Protein AF-B0E1I3-F1 (afdb_monomer)

Sequence (167 aa):
MKSALRAYNQARWALNQLNAPQGTRDRYKPIGKKDTRALTTVYNGNTRGQRNIALPWFWNMAVADDSSGSTYMEQVYRVNWLRAKARYDRWSEEHTLIPNEMNWTRLYFINKAREWAGLRDLVPDKPGHVCFAEGQISMWKELAFQATKEFINAGVMCEAIALPNPS

Structure (mmCIF, N/CA/C/O backbone):
data_AF-B0E1I3-F1
#
_entry.id   AF-B0E1I3-F1
#
loop_
_atom_site.group_PDB
_atom_site.id
_atom_site.type_symbol
_atom_site.label_atom_id
_atom_site.label_alt_id
_atom_site.label_comp_id
_atom_site.label_asym_id
_atom_site.label_entity_id
_atom_site.label_seq_id
_atom_site.pdbx_PDB_ins_code
_atom_site.Cartn_x
_atom_site.Cartn_y
_atom_site.Cartn_z
_atom_site.occupancy
_atom_site.B_iso_or_equiv
_atom_site.auth_seq_id
_atom_site.auth_comp_id
_atom_site.auth_asym_id
_atom_site.auth_atom_id
_atom_site.pdbx_PDB_model_num
ATOM 1 N N . MET A 1 1 ? -20.668 13.825 33.500 1.00 62.62 1 MET A N 1
ATOM 2 C CA . MET A 1 1 ? -19.686 12.816 33.021 1.00 62.62 1 MET A CA 1
ATOM 3 C C . MET A 1 1 ? -18.819 12.209 34.134 1.00 62.62 1 MET A C 1
ATOM 5 O O . MET A 1 1 ? -18.755 10.991 34.215 1.00 62.62 1 MET A O 1
ATOM 9 N N . LYS A 1 2 ? -18.176 12.995 35.022 1.00 75.31 2 LYS A N 1
ATOM 10 C CA . LYS A 1 2 ? -17.316 12.448 36.104 1.00 75.31 2 LYS A CA 1
ATOM 11 C C . LYS A 1 2 ? -18.045 11.491 37.068 1.00 75.31 2 LYS A C 1
ATOM 13 O O . LYS A 1 2 ? -17.448 10.510 37.492 1.00 75.31 2 LYS A O 1
ATOM 18 N N . SER A 1 3 ? -19.311 11.762 37.394 1.00 82.38 3 SER A N 1
ATOM 19 C CA . SER A 1 3 ? -20.152 10.904 38.246 1.00 82.38 3 SER A CA 1
ATOM 20 C C . SER A 1 3 ? -20.416 9.533 37.614 1.00 82.38 3 SER A C 1
ATOM 22 O O . SER A 1 3 ? -20.142 8.514 38.239 1.00 82.38 3 SER A O 1
ATOM 24 N N . ALA A 1 4 ? -20.847 9.507 36.351 1.00 83.12 4 ALA A N 1
ATOM 25 C CA . ALA A 1 4 ? -21.086 8.275 35.595 1.00 83.12 4 ALA A CA 1
ATOM 26 C C . ALA A 1 4 ? -19.819 7.410 35.462 1.00 83.12 4 ALA A C 1
ATOM 28 O O . ALA A 1 4 ? -19.877 6.196 35.635 1.00 83.12 4 ALA A O 1
ATOM 29 N N . LEU A 1 5 ? -18.653 8.032 35.242 1.00 86.38 5 LEU A N 1
ATOM 30 C CA . LEU A 1 5 ? -17.374 7.317 35.179 1.00 86.38 5 LEU A CA 1
ATOM 31 C C . LEU A 1 5 ? -17.025 6.637 36.514 1.00 86.38 5 LEU A C 1
ATOM 33 O O . LEU A 1 5 ? -16.539 5.508 36.526 1.00 86.38 5 LEU A O 1
ATOM 37 N N . ARG A 1 6 ? -17.279 7.312 37.644 1.00 87.06 6 ARG A N 1
ATOM 38 C CA . ARG A 1 6 ? -17.077 6.724 38.978 1.00 87.06 6 ARG A CA 1
ATOM 39 C C . ARG A 1 6 ? -18.010 5.537 39.203 1.00 87.06 6 ARG A C 1
ATO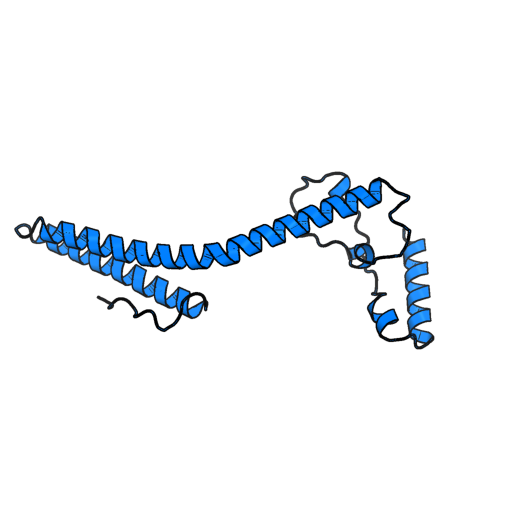M 41 O O . ARG A 1 6 ? -17.533 4.497 39.636 1.00 87.06 6 ARG A O 1
ATOM 48 N N . ALA A 1 7 ? -19.291 5.674 38.859 1.00 90.38 7 ALA A N 1
ATOM 49 C CA . ALA A 1 7 ? -20.269 4.594 38.983 1.00 90.38 7 ALA A CA 1
ATOM 50 C C . ALA A 1 7 ? -19.877 3.365 38.143 1.00 90.38 7 ALA A C 1
ATOM 52 O O . ALA A 1 7 ? -19.864 2.250 38.658 1.00 90.38 7 ALA A O 1
ATOM 5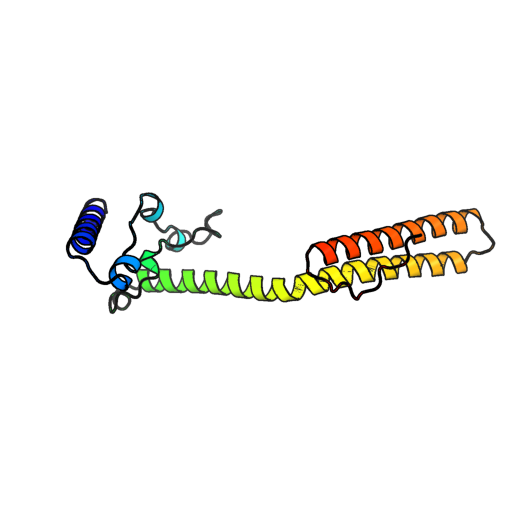3 N N . TYR A 1 8 ? -19.459 3.569 36.889 1.00 90.44 8 TYR A N 1
ATOM 54 C CA . TYR A 1 8 ? -18.966 2.491 36.028 1.00 90.44 8 TYR A CA 1
ATOM 55 C C . TYR A 1 8 ? -17.733 1.795 36.616 1.00 90.44 8 TYR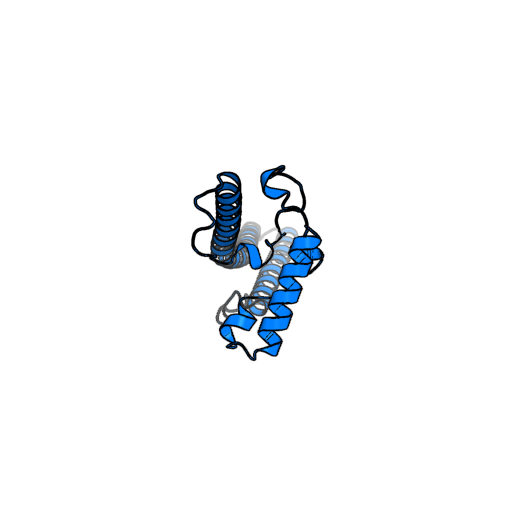 A C 1
ATOM 57 O O . TYR A 1 8 ? -17.681 0.568 36.692 1.00 90.44 8 TYR A O 1
ATOM 65 N N . ASN A 1 9 ? -16.741 2.568 37.068 1.00 89.69 9 ASN A N 1
ATOM 66 C CA . ASN A 1 9 ? -15.524 2.003 37.647 1.00 89.69 9 ASN A CA 1
ATOM 67 C C . ASN A 1 9 ? -15.811 1.231 38.940 1.00 89.69 9 ASN A C 1
ATOM 69 O O . ASN A 1 9 ? -15.202 0.186 39.159 1.00 89.69 9 ASN A O 1
ATOM 73 N N . GLN A 1 10 ? -16.764 1.700 39.751 1.00 92.06 10 GLN A N 1
ATOM 74 C CA . GLN A 1 10 ? -17.218 0.999 40.949 1.00 92.06 10 GLN A CA 1
ATOM 75 C C . GLN A 1 10 ? -17.901 -0.330 40.597 1.00 92.06 10 GLN A C 1
ATOM 77 O O . GLN A 1 10 ? -17.569 -1.364 41.173 1.00 92.06 10 GLN A O 1
ATOM 82 N N . ALA A 1 11 ? -18.807 -0.329 39.615 1.00 91.81 11 ALA A N 1
ATOM 83 C CA . ALA A 1 11 ? -19.478 -1.542 39.149 1.00 91.81 11 ALA A CA 1
ATOM 84 C C . ALA A 1 11 ? -18.483 -2.554 38.556 1.00 91.81 11 ALA A C 1
ATOM 86 O O . ALA A 1 11 ? -18.538 -3.744 38.859 1.00 91.81 11 ALA A O 1
ATOM 87 N N . ARG A 1 12 ? -17.509 -2.082 37.770 1.00 91.19 12 ARG A N 1
ATOM 88 C CA . ARG A 1 12 ? -16.433 -2.917 37.226 1.00 91.19 12 ARG A CA 1
ATOM 89 C C . ARG A 1 12 ? -15.533 -3.489 38.321 1.00 91.19 12 ARG A C 1
ATOM 91 O O . ARG A 1 12 ? -15.113 -4.640 38.227 1.00 91.19 12 ARG A O 1
ATOM 98 N N . TRP A 1 13 ? -15.229 -2.703 39.352 1.00 92.38 13 TRP A N 1
ATOM 99 C CA . TRP A 1 13 ? -14.496 -3.193 40.516 1.00 92.38 13 TRP A CA 1
ATOM 100 C C . TRP A 1 13 ? -15.268 -4.323 41.205 1.00 92.38 13 TRP A C 1
ATOM 102 O O . TRP A 1 13 ? -14.698 -5.389 41.422 1.00 92.38 13 TRP A O 1
ATOM 112 N N . ALA A 1 14 ? -16.573 -4.149 41.431 1.00 93.69 14 ALA A N 1
ATOM 113 C CA . ALA A 1 14 ? -17.425 -5.189 42.006 1.00 93.69 14 ALA A CA 1
ATOM 114 C C . ALA A 1 14 ? -17.479 -6.460 41.133 1.00 93.69 14 ALA A C 1
ATOM 116 O O . ALA A 1 14 ? -17.336 -7.560 41.657 1.00 93.69 14 ALA A O 1
ATOM 117 N N . LEU A 1 15 ? -17.583 -6.330 39.803 1.00 93.25 15 LEU A N 1
ATOM 118 C CA . LEU A 1 15 ? -17.525 -7.468 38.867 1.00 93.25 15 LEU A CA 1
ATOM 119 C C . LEU A 1 15 ? -16.224 -8.274 38.991 1.00 93.25 15 LEU A C 1
ATOM 121 O O . LEU A 1 15 ? -16.228 -9.501 38.876 1.00 93.25 15 LEU A O 1
ATOM 125 N N . ASN A 1 16 ? -15.105 -7.591 39.231 1.00 90.56 16 ASN A N 1
ATOM 126 C CA . ASN A 1 16 ? -13.829 -8.262 39.444 1.00 90.56 16 ASN A CA 1
ATOM 127 C C . ASN A 1 16 ? -13.798 -8.990 40.791 1.00 90.56 16 ASN A C 1
ATOM 129 O O . ASN A 1 16 ? -13.324 -10.123 40.823 1.00 90.56 16 ASN A O 1
ATOM 133 N N . GLN A 1 17 ? -14.342 -8.385 41.852 1.00 93.50 17 GLN A N 1
ATOM 134 C CA . GLN A 1 17 ? -14.404 -8.987 43.190 1.00 93.50 17 GLN A CA 1
ATOM 135 C C . GLN A 1 17 ? -15.317 -10.215 43.253 1.00 93.50 17 GLN A C 1
ATOM 137 O O . GLN A 1 17 ? -14.970 -11.212 43.873 1.00 93.50 17 GLN A O 1
ATOM 142 N N . LEU A 1 18 ? -16.457 -10.179 42.561 1.00 93.69 18 LEU A N 1
ATOM 143 C CA . LEU A 1 18 ? -17.448 -11.264 42.542 1.00 93.69 18 LEU A CA 1
ATOM 144 C C . LEU A 1 18 ? -17.054 -12.465 41.668 1.00 93.69 18 LEU A C 1
ATOM 146 O O . LEU A 1 18 ? -17.877 -13.323 41.372 1.00 93.69 18 LEU A O 1
ATOM 150 N N . ASN A 1 19 ? -15.810 -12.509 41.207 1.00 91.06 19 ASN A N 1
ATOM 151 C CA . ASN A 1 19 ? -15.302 -13.515 40.290 1.00 91.06 19 ASN A CA 1
ATOM 152 C C . ASN A 1 19 ? -16.171 -13.788 39.049 1.00 91.06 19 ASN A C 1
ATOM 154 O O . ASN A 1 19 ? -16.336 -14.938 38.644 1.00 91.06 19 ASN A O 1
ATOM 158 N N . ALA A 1 20 ? -16.722 -12.725 38.446 1.00 90.94 20 ALA A N 1
ATOM 159 C CA . ALA A 1 20 ? -17.598 -12.842 37.284 1.00 90.94 20 ALA A CA 1
ATOM 160 C C . ALA A 1 20 ? -16.934 -13.628 36.129 1.00 90.94 20 ALA A C 1
ATOM 162 O O . ALA A 1 20 ? -15.706 -13.574 35.979 1.00 90.94 20 ALA A O 1
ATOM 163 N N . PRO A 1 21 ? -17.729 -14.308 35.276 1.00 93.31 21 PRO A N 1
ATOM 164 C CA . PRO A 1 21 ? -17.210 -15.059 34.137 1.00 93.31 21 PRO A CA 1
ATOM 165 C C . PRO A 1 21 ? -16.261 -14.222 33.279 1.00 93.31 21 PRO A C 1
ATOM 167 O O . PRO A 1 21 ? -16.492 -13.027 33.063 1.00 93.31 21 PRO A O 1
ATOM 170 N N . GLN A 1 22 ? -15.211 -14.856 32.755 1.00 88.19 22 GLN A N 1
ATOM 171 C CA . GLN A 1 22 ? -14.159 -14.163 32.010 1.00 88.19 22 GLN A CA 1
ATOM 172 C C . GLN A 1 22 ? -14.717 -13.362 30.823 1.00 88.19 22 GLN A C 1
ATOM 174 O O . GLN A 1 22 ? -14.377 -12.193 30.666 1.00 88.19 22 GLN A O 1
ATOM 179 N N . GLY A 1 23 ? -15.685 -13.918 30.086 1.00 87.31 23 GLY A N 1
ATOM 180 C CA . GLY A 1 23 ? -16.347 -13.206 28.986 1.00 87.31 23 GLY A CA 1
ATOM 181 C C . GLY A 1 23 ? -17.039 -11.903 29.415 1.00 87.31 23 GLY A C 1
ATOM 182 O O . GLY A 1 23 ? -17.025 -10.919 28.677 1.00 87.31 23 GLY A O 1
ATOM 183 N N . THR A 1 24 ? -17.583 -11.843 30.634 1.00 85.62 24 THR A N 1
ATOM 184 C CA . THR A 1 24 ? -18.175 -10.618 31.194 1.00 85.62 24 THR A CA 1
ATOM 185 C C . THR A 1 24 ? -17.092 -9.592 31.522 1.00 85.62 24 THR A C 1
ATOM 187 O O . THR A 1 24 ? -17.234 -8.412 31.204 1.00 85.62 24 THR A O 1
ATOM 190 N N . ARG A 1 25 ? -15.975 -10.026 32.111 1.00 87.06 25 ARG A N 1
ATOM 191 C CA . ARG A 1 25 ? -14.837 -9.150 32.438 1.00 87.06 25 ARG A CA 1
ATOM 192 C C . ARG A 1 25 ? -14.153 -8.590 31.190 1.00 87.06 25 ARG A C 1
ATOM 194 O O . ARG A 1 25 ? -13.781 -7.417 31.181 1.00 87.06 25 ARG A O 1
ATOM 201 N N . ASP A 1 26 ? -14.050 -9.391 30.133 1.00 87.25 26 ASP A N 1
ATOM 202 C CA . ASP A 1 26 ? -13.463 -8.988 28.851 1.00 87.25 26 ASP A CA 1
ATOM 203 C C . ASP A 1 26 ? -14.363 -8.004 28.093 1.00 87.25 26 ASP A C 1
ATOM 205 O O . ASP A 1 26 ? -13.872 -7.085 27.424 1.00 87.25 26 ASP A O 1
ATOM 209 N N . ARG A 1 27 ? -15.688 -8.159 28.240 1.00 86.00 27 ARG A N 1
ATOM 210 C CA . ARG A 1 27 ? -16.677 -7.230 27.689 1.00 86.00 27 ARG A CA 1
ATOM 211 C C . ARG A 1 27 ? -16.564 -5.847 28.327 1.00 86.00 27 ARG A C 1
ATOM 213 O O . ARG A 1 27 ? -16.610 -4.869 27.595 1.00 86.00 27 ARG A O 1
ATOM 220 N N . TYR A 1 28 ? -16.389 -5.742 29.647 1.00 88.94 28 TYR A N 1
ATOM 221 C CA . TYR A 1 28 ? -16.348 -4.459 30.367 1.00 88.94 28 TYR A CA 1
ATOM 222 C C . TYR A 1 28 ? -14.910 -3.993 30.664 1.00 88.94 28 TYR A C 1
ATOM 224 O O . TYR A 1 28 ? -14.347 -4.208 31.744 1.00 88.94 28 TYR A O 1
ATOM 232 N N . LYS A 1 29 ? -14.299 -3.291 29.703 1.00 88.06 29 LYS A N 1
ATOM 233 C CA . LYS A 1 29 ? -12.916 -2.780 29.792 1.00 88.06 29 LYS A CA 1
ATOM 234 C C . LYS A 1 29 ? -12.822 -1.498 30.645 1.00 88.06 29 LYS A C 1
ATOM 236 O O . LYS A 1 29 ? -13.826 -0.825 30.878 1.00 88.06 29 LYS A O 1
ATOM 241 N N . PRO A 1 30 ? -11.640 -1.128 31.168 1.00 88.31 30 PRO A N 1
ATOM 242 C CA . PRO A 1 30 ? -11.480 0.142 31.878 1.00 88.31 30 PRO A CA 1
ATOM 243 C C . PRO A 1 30 ? -11.678 1.336 30.926 1.00 88.31 30 PRO A C 1
ATOM 245 O O . PRO A 1 30 ? -11.236 1.298 29.778 1.00 88.31 30 PRO A O 1
ATOM 248 N N . ILE A 1 31 ? -12.330 2.401 31.407 1.00 88.25 31 ILE A N 1
ATOM 249 C CA . ILE A 1 31 ? -12.526 3.650 30.653 1.00 88.25 31 ILE A CA 1
ATOM 250 C C . ILE A 1 31 ? -11.482 4.666 31.122 1.00 88.25 31 ILE A C 1
ATOM 252 O O . ILE A 1 31 ? -11.479 5.086 32.281 1.00 88.25 31 ILE A O 1
ATOM 256 N N . GLY A 1 32 ? -10.579 5.057 30.224 1.00 83.31 32 GLY A N 1
ATOM 257 C CA . GLY A 1 32 ? -9.535 6.041 30.499 1.00 83.31 32 GLY A CA 1
ATOM 258 C C . GLY A 1 32 ? -9.930 7.469 30.113 1.00 83.31 32 GLY A C 1
ATOM 259 O O . GLY A 1 32 ? -10.924 7.709 29.432 1.00 83.31 32 GLY A O 1
ATOM 260 N N . LYS A 1 33 ? -9.085 8.451 30.463 1.00 81.00 33 LYS A N 1
ATOM 261 C CA . LYS A 1 33 ? -9.274 9.865 30.062 1.00 81.00 33 LYS A CA 1
ATOM 262 C C . LYS A 1 33 ? -9.324 10.065 28.538 1.00 81.00 33 LYS A C 1
ATOM 264 O O . LYS A 1 33 ? -9.944 11.008 28.053 1.00 81.00 33 LYS A O 1
ATOM 269 N N . LYS A 1 34 ? -8.653 9.194 27.778 1.00 79.56 34 LYS A N 1
ATOM 270 C CA . LYS A 1 34 ? -8.668 9.207 26.306 1.00 79.56 34 LYS A CA 1
ATOM 271 C C . LYS A 1 34 ? -10.051 8.876 25.734 1.00 79.56 34 LYS A C 1
ATOM 273 O O . LYS A 1 34 ? -10.428 9.439 24.714 1.00 79.56 34 LYS A O 1
ATOM 278 N N . ASP A 1 35 ? -10.807 8.038 26.441 1.00 78.94 35 ASP A N 1
ATOM 279 C CA . ASP A 1 35 ? -12.107 7.520 26.018 1.00 78.94 35 ASP A CA 1
ATOM 280 C C . ASP A 1 35 ? -13.252 8.496 26.339 1.00 78.94 35 ASP A C 1
ATOM 282 O O . ASP A 1 35 ? -14.336 8.406 25.773 1.00 78.94 35 ASP A O 1
ATOM 286 N N . THR A 1 36 ? -13.006 9.459 27.234 1.00 76.75 36 THR A N 1
ATOM 287 C CA . THR A 1 36 ? -13.975 10.492 27.636 1.00 76.75 36 THR A CA 1
ATOM 288 C C . THR A 1 36 ? -13.946 11.740 26.756 1.00 76.75 36 THR A C 1
ATOM 290 O O . THR A 1 36 ? -14.620 12.722 27.062 1.00 76.75 36 THR A O 1
ATOM 293 N N . ARG A 1 37 ? -13.128 11.756 25.697 1.00 75.31 37 ARG A N 1
ATOM 294 C CA . ARG A 1 37 ? -13.083 12.888 24.765 1.00 75.31 37 ARG A CA 1
ATOM 295 C C . ARG A 1 37 ? -14.416 12.983 24.025 1.00 75.31 37 ARG A C 1
ATOM 297 O O . ARG A 1 37 ? -14.947 11.970 23.578 1.00 75.31 37 ARG A O 1
ATOM 304 N N . ALA A 1 38 ? -14.944 14.200 23.911 1.00 68.62 38 ALA A N 1
ATOM 305 C CA . ALA A 1 38 ? -16.178 14.443 23.179 1.00 68.62 38 ALA A CA 1
ATOM 306 C C . ALA A 1 38 ? -16.027 13.967 21.731 1.00 68.62 38 ALA A C 1
ATOM 308 O O . ALA A 1 38 ? -15.022 14.255 21.074 1.00 68.62 38 ALA A O 1
ATOM 309 N N . LEU A 1 39 ? -17.033 13.244 21.243 1.00 68.88 39 LEU A N 1
ATOM 310 C CA . LEU A 1 39 ? -17.057 12.778 19.871 1.00 68.88 39 LEU A CA 1
ATOM 311 C C . LEU A 1 39 ? -17.433 13.949 18.956 1.00 68.88 39 LEU A C 1
ATOM 313 O O . LEU A 1 39 ? -18.602 14.219 18.691 1.00 68.88 39 LEU A O 1
ATOM 317 N N . THR A 1 40 ? -16.426 14.668 18.468 1.00 66.44 40 THR A N 1
ATOM 318 C CA . THR A 1 40 ? -16.614 15.822 17.574 1.00 66.44 40 THR A CA 1
ATOM 319 C C . THR A 1 40 ? -17.103 15.426 16.182 1.00 66.44 40 THR A C 1
ATOM 321 O O . THR A 1 40 ? -17.448 16.294 15.387 1.00 66.44 40 THR A O 1
ATOM 324 N N . THR A 1 41 ? -17.171 14.130 15.870 1.00 62.16 41 THR A N 1
ATOM 325 C CA . THR A 1 41 ? -17.479 13.630 14.526 1.00 62.16 41 THR A CA 1
ATOM 326 C C . THR A 1 41 ? -18.902 13.925 14.070 1.00 62.16 41 THR A C 1
ATOM 328 O O . THR A 1 41 ? -19.112 14.017 12.866 1.00 62.16 41 THR A O 1
ATOM 331 N N . VAL A 1 42 ? -19.852 14.082 14.998 1.00 60.88 42 VAL A N 1
ATOM 332 C CA . VAL A 1 42 ? -21.239 14.473 14.679 1.00 60.88 42 VAL A CA 1
ATOM 333 C C . VAL A 1 42 ? -21.365 15.984 14.519 1.00 60.88 42 VAL A C 1
ATOM 335 O O . VAL A 1 42 ? -22.091 16.453 13.656 1.00 60.88 42 VAL A O 1
ATOM 338 N N . TYR A 1 43 ? -20.635 16.751 15.333 1.00 61.84 43 TYR A N 1
ATOM 339 C CA . TYR A 1 43 ? -20.749 18.210 15.356 1.00 61.84 43 TYR A CA 1
ATOM 340 C C . TYR A 1 43 ? -19.927 18.891 14.252 1.00 61.84 43 TYR A C 1
ATOM 342 O O . TYR A 1 43 ? -20.337 19.904 13.700 1.00 61.84 43 TYR A O 1
ATOM 350 N N . ASN A 1 44 ? -18.759 18.340 13.910 1.00 64.31 44 ASN A N 1
ATOM 351 C CA . ASN A 1 44 ? -17.891 18.868 12.862 1.00 64.31 44 ASN A CA 1
ATOM 352 C C . ASN A 1 44 ? -17.189 17.722 12.116 1.00 64.31 44 ASN A C 1
ATOM 354 O O . ASN A 1 44 ? -16.012 17.407 12.339 1.00 64.31 44 ASN A O 1
ATOM 358 N N . GLY A 1 45 ? -17.950 17.084 11.221 1.00 61.34 45 GLY A N 1
ATOM 359 C CA . GLY A 1 45 ? -17.536 15.904 10.458 1.00 61.34 45 GLY A CA 1
ATOM 360 C C . GLY A 1 45 ? -16.287 16.095 9.588 1.00 61.34 45 GLY A C 1
ATOM 361 O O . GLY A 1 45 ? -15.598 15.107 9.326 1.00 61.34 45 GLY A O 1
ATOM 362 N N . ASN A 1 46 ? -15.952 17.340 9.227 1.00 68.12 46 ASN A N 1
ATOM 363 C CA . ASN A 1 46 ? -14.819 17.694 8.363 1.00 68.12 46 ASN A CA 1
ATOM 364 C C . ASN A 1 46 ? -13.578 18.187 9.124 1.00 68.12 46 ASN A C 1
ATOM 366 O O . ASN A 1 46 ? -12.597 18.599 8.502 1.00 68.12 46 ASN A O 1
ATOM 370 N N . THR A 1 47 ? -13.574 18.126 10.459 1.00 66.50 47 THR A N 1
ATOM 371 C CA . THR A 1 47 ? -12.408 18.544 11.252 1.00 66.50 47 THR A CA 1
ATOM 372 C C . THR A 1 47 ? -11.167 17.728 10.870 1.00 66.50 47 THR A C 1
ATOM 374 O O . THR A 1 47 ? -11.136 16.496 10.977 1.00 66.50 47 THR A O 1
ATOM 377 N N . ARG A 1 48 ? -10.108 18.423 10.447 1.00 63.66 48 ARG A N 1
ATOM 378 C CA . ARG A 1 48 ? -8.812 17.827 10.095 1.00 63.66 48 ARG A CA 1
ATOM 379 C C . ARG A 1 48 ? -8.236 17.051 11.293 1.00 63.66 48 ARG A C 1
ATOM 381 O O . ARG A 1 48 ? -8.313 17.503 12.429 1.00 63.66 48 ARG A O 1
ATOM 388 N N . GLY A 1 49 ? -7.680 15.862 11.046 1.00 67.69 49 GLY A N 1
ATOM 389 C CA . GLY A 1 49 ? -7.102 14.993 12.089 1.00 67.69 49 GLY A CA 1
ATOM 390 C C . GLY A 1 49 ? -8.063 13.977 12.728 1.00 67.69 49 GLY A C 1
ATOM 391 O O . GLY A 1 49 ? -7.616 13.116 13.476 1.00 67.69 49 GLY A O 1
ATOM 392 N N . GLN A 1 50 ? -9.359 13.996 12.391 1.00 66.44 50 GLN A N 1
ATOM 393 C CA . GLN A 1 50 ? -10.344 13.026 12.908 1.00 66.44 50 GLN A CA 1
ATOM 394 C C . GLN A 1 50 ? -10.379 11.689 12.135 1.00 66.44 50 GLN A C 1
ATOM 396 O O . GLN A 1 50 ? -11.044 10.749 12.561 1.00 66.44 50 GLN A O 1
ATOM 401 N N . ARG A 1 51 ? -9.667 11.578 11.001 1.00 62.66 51 ARG A N 1
ATOM 402 C CA . ARG A 1 51 ? -9.724 10.414 10.084 1.00 62.66 51 ARG A CA 1
ATOM 403 C C . ARG A 1 51 ? -9.312 9.085 10.738 1.00 62.66 51 ARG A C 1
ATOM 405 O O . ARG A 1 51 ? -9.887 8.047 10.410 1.00 62.66 51 ARG A O 1
ATOM 412 N N . ASN A 1 52 ? -8.364 9.137 11.677 1.00 66.19 52 ASN A N 1
ATOM 413 C CA . ASN A 1 52 ? -7.785 7.961 12.343 1.00 66.19 52 ASN A CA 1
ATOM 414 C C . ASN A 1 52 ? -8.226 7.813 13.806 1.00 66.19 52 ASN A C 1
ATOM 416 O O . ASN A 1 52 ? -7.700 6.965 14.522 1.00 66.19 52 ASN A O 1
ATOM 420 N N . ILE A 1 53 ? -9.171 8.631 14.278 1.00 71.38 53 ILE A N 1
ATOM 421 C CA . ILE A 1 53 ? -9.643 8.530 15.659 1.00 71.38 53 ILE A CA 1
ATOM 422 C C . ILE A 1 53 ? -10.638 7.377 15.734 1.00 71.38 53 ILE A C 1
ATOM 424 O O . ILE A 1 53 ? -11.752 7.455 15.216 1.00 71.38 53 ILE A O 1
ATOM 428 N N . ALA A 1 54 ? -10.201 6.283 16.352 1.00 69.31 54 ALA A N 1
ATOM 429 C CA . ALA A 1 54 ? -11.074 5.174 16.686 1.00 69.31 54 ALA A CA 1
ATOM 430 C C . ALA A 1 54 ? -12.057 5.606 17.779 1.00 69.31 54 ALA A C 1
ATOM 432 O O . ALA A 1 54 ? -11.685 6.304 18.727 1.00 69.31 54 ALA A O 1
ATOM 433 N N . LEU A 1 55 ? -13.308 5.167 17.652 1.00 76.25 55 LEU A N 1
ATOM 434 C CA . LEU A 1 55 ? -14.261 5.291 18.742 1.00 76.25 55 LEU A CA 1
ATOM 435 C C . LEU A 1 55 ? -13.749 4.534 19.972 1.00 76.25 55 LEU A C 1
ATOM 437 O O . LEU A 1 55 ? -13.187 3.442 19.828 1.00 76.25 55 LEU A O 1
ATOM 441 N N . PRO A 1 56 ? -13.993 5.062 21.181 1.00 82.50 56 PRO A N 1
ATOM 442 C CA . PRO A 1 56 ? -13.851 4.281 22.396 1.00 82.50 56 PRO A CA 1
ATOM 443 C C . PRO A 1 56 ? -14.601 2.951 22.299 1.00 82.50 56 PRO A C 1
ATOM 445 O O . PRO A 1 56 ? -15.710 2.882 21.769 1.00 82.50 56 PRO A O 1
ATOM 448 N N . TRP A 1 57 ? -14.005 1.898 22.852 1.00 82.69 57 TRP A N 1
ATOM 449 C CA . TRP A 1 57 ? -14.491 0.520 22.734 1.00 82.69 57 TRP A CA 1
ATOM 450 C C . TRP A 1 57 ? -15.954 0.338 23.183 1.00 82.69 57 TRP A C 1
ATOM 452 O O . TRP A 1 57 ? -16.657 -0.498 22.621 1.00 82.69 57 TRP A O 1
ATOM 462 N N . PHE A 1 58 ? -16.419 1.132 24.157 1.00 80.31 58 PHE A N 1
ATOM 463 C CA . PHE A 1 58 ? -17.770 1.029 24.711 1.00 80.31 58 PHE A CA 1
ATOM 464 C C . PHE A 1 58 ? -18.859 1.466 23.722 1.00 80.31 58 PHE A C 1
ATOM 466 O O . PHE A 1 58 ? -19.987 1.004 23.835 1.00 80.31 58 PHE A O 1
ATOM 473 N N . TRP A 1 59 ? -18.534 2.290 22.717 1.00 76.44 59 TRP A N 1
ATOM 474 C CA . TRP A 1 59 ? -19.488 2.652 21.662 1.00 76.44 59 TRP A CA 1
ATOM 475 C C . TRP A 1 59 ? -19.835 1.467 20.766 1.00 76.44 59 TRP A C 1
ATOM 477 O O . TRP A 1 59 ? -20.944 1.407 20.260 1.00 76.44 59 TRP A O 1
ATOM 487 N N . ASN A 1 60 ? -18.924 0.505 20.606 1.00 71.81 60 ASN A N 1
ATOM 488 C CA . ASN A 1 60 ? -19.159 -0.699 19.806 1.00 71.81 60 ASN A CA 1
ATOM 489 C C . ASN A 1 60 ? -19.838 -1.822 20.605 1.00 71.81 60 ASN A C 1
ATOM 491 O O . ASN A 1 60 ? -20.019 -2.923 20.087 1.00 71.81 60 ASN A O 1
ATOM 495 N N . MET A 1 61 ? -20.183 -1.588 21.874 1.00 72.81 61 MET A N 1
ATOM 496 C CA . MET A 1 61 ? -20.966 -2.553 22.629 1.00 72.81 61 MET A CA 1
ATOM 497 C C . MET A 1 61 ? -22.410 -2.525 22.142 1.00 72.81 61 MET A C 1
ATOM 499 O O . MET A 1 61 ? -23.088 -1.512 22.279 1.00 72.81 61 MET A O 1
ATOM 503 N N . ALA A 1 62 ? -22.909 -3.663 21.666 1.00 61.31 62 ALA A N 1
ATOM 504 C CA . ALA A 1 62 ? -24.343 -3.898 21.570 1.00 61.31 62 ALA A CA 1
ATOM 505 C C . ALA A 1 62 ? -24.911 -3.982 22.997 1.00 61.31 62 ALA A C 1
ATOM 507 O O . ALA A 1 62 ? -24.966 -5.057 23.602 1.00 61.31 62 ALA A O 1
ATOM 508 N N . VAL A 1 63 ? -25.218 -2.833 23.593 1.00 60.53 63 VAL A N 1
ATOM 509 C CA . VAL A 1 63 ? -26.116 -2.759 24.744 1.00 60.53 63 VAL A CA 1
ATOM 510 C C . VAL A 1 63 ? -27.505 -2.866 24.137 1.00 60.53 63 VAL A C 1
ATOM 512 O O . VAL A 1 63 ? -27.890 -2.024 23.330 1.00 60.53 63 VAL A O 1
ATOM 515 N N . ALA A 1 64 ? -28.182 -3.982 24.399 1.00 47.59 64 ALA A N 1
ATOM 516 C CA . ALA A 1 64 ? -29.514 -4.219 23.868 1.00 47.59 64 ALA A CA 1
ATOM 517 C C . ALA A 1 64 ? -30.420 -3.020 24.204 1.00 47.59 64 ALA A C 1
ATOM 519 O O . ALA A 1 64 ? -30.393 -2.540 25.333 1.00 47.59 64 ALA A O 1
ATOM 520 N N . ASP A 1 65 ? -31.185 -2.572 23.207 1.00 52.84 65 ASP A N 1
ATOM 521 C CA . ASP A 1 65 ? -32.317 -1.638 23.317 1.00 52.84 65 ASP A CA 1
ATOM 522 C C . ASP A 1 65 ? -32.043 -0.116 23.426 1.00 52.84 65 ASP A C 1
ATOM 524 O O . ASP A 1 65 ? -32.956 0.675 23.225 1.00 52.84 65 ASP A O 1
ATOM 528 N N . ASP A 1 66 ? -30.801 0.354 23.604 1.00 55.16 66 ASP A N 1
ATOM 529 C CA . ASP A 1 66 ? -30.551 1.803 23.824 1.00 55.16 66 ASP A CA 1
ATOM 530 C C . ASP A 1 66 ? -30.481 2.671 22.544 1.00 55.16 66 ASP A C 1
ATOM 532 O O . ASP A 1 66 ? -30.516 3.904 22.606 1.00 55.16 66 ASP A O 1
ATOM 536 N N . SER A 1 67 ? -30.351 2.064 21.358 1.00 53.03 67 SER A N 1
ATOM 537 C CA . SER A 1 67 ? -30.170 2.822 20.101 1.00 53.03 67 SER A CA 1
ATOM 538 C C . SER A 1 67 ? -31.473 3.329 19.470 1.00 53.03 67 SER A C 1
ATOM 540 O O . SER A 1 67 ? -31.430 4.242 18.649 1.00 53.03 67 SER A O 1
ATOM 542 N N . SER A 1 68 ? -32.623 2.770 19.858 1.00 54.41 68 SER A N 1
ATOM 543 C CA . SER A 1 68 ? -33.932 3.055 19.248 1.00 54.41 68 SER A CA 1
ATOM 544 C C . SER A 1 68 ? -34.526 4.405 19.676 1.00 54.41 68 SER A C 1
ATOM 546 O O . SER A 1 68 ? -35.388 4.942 18.985 1.00 54.41 68 SER A O 1
ATOM 548 N N . GLY A 1 69 ? -34.055 4.981 20.790 1.00 58.88 69 GLY A N 1
ATOM 549 C CA . GLY A 1 69 ? -34.629 6.195 21.381 1.00 58.88 69 GLY A CA 1
ATOM 550 C C . GLY A 1 69 ? -33.946 7.518 21.012 1.00 58.88 69 GLY A C 1
ATOM 551 O O . GLY A 1 69 ? -34.459 8.576 21.370 1.00 58.88 69 GLY A O 1
ATOM 552 N N . SER A 1 70 ? -32.789 7.508 20.334 1.00 71.31 70 SER A N 1
ATOM 553 C CA . SER A 1 70 ? -32.000 8.729 20.095 1.00 71.31 70 SER A CA 1
ATOM 554 C C . SER A 1 70 ? -31.497 8.848 18.659 1.00 71.31 70 SER A C 1
ATOM 556 O O . SER A 1 70 ? -30.532 8.196 18.261 1.00 71.31 70 SER A O 1
ATOM 558 N N . THR A 1 71 ? -32.077 9.792 17.909 1.00 76.06 71 THR A N 1
ATOM 559 C CA . THR A 1 71 ? -31.645 10.168 16.549 1.00 76.06 71 THR A CA 1
ATOM 560 C C . THR A 1 71 ? -30.163 10.557 16.498 1.00 76.06 71 THR A C 1
ATOM 562 O O . THR A 1 71 ? -29.481 10.334 15.500 1.00 76.06 71 THR A O 1
ATOM 565 N N . TYR A 1 72 ? -29.630 11.121 17.588 1.00 74.50 72 TYR A N 1
ATOM 566 C CA . TYR A 1 72 ? -28.209 11.448 17.699 1.00 74.50 72 TYR A CA 1
ATOM 567 C C . TYR A 1 72 ? -27.334 10.188 17.703 1.00 74.50 72 TYR A C 1
ATOM 569 O O . TYR A 1 72 ? -26.339 10.132 16.981 1.00 74.50 72 TYR A O 1
ATOM 577 N N . MET A 1 73 ? -27.712 9.164 18.476 1.00 74.31 73 MET A N 1
ATOM 578 C CA . MET A 1 73 ? -26.958 7.908 18.536 1.00 74.31 73 MET A CA 1
ATOM 579 C C . MET A 1 73 ? -26.992 7.174 17.198 1.00 74.31 73 MET A C 1
ATOM 581 O O . MET A 1 73 ? -25.952 6.719 16.726 1.00 74.31 73 MET A O 1
ATOM 585 N N . GLU A 1 74 ? -28.147 7.132 16.536 1.00 77.69 74 GLU A N 1
ATOM 586 C CA . GLU A 1 74 ? -28.276 6.543 15.200 1.00 77.69 74 GLU A CA 1
ATOM 587 C C . GLU A 1 74 ? -27.319 7.201 14.190 1.00 77.69 74 GLU A C 1
ATOM 589 O O . GLU A 1 74 ? -26.592 6.515 13.464 1.00 77.69 74 GLU A O 1
ATOM 594 N N . GLN A 1 75 ? -27.236 8.537 14.191 1.00 78.38 75 GLN A N 1
ATOM 595 C CA . GLN A 1 75 ? -26.303 9.267 13.330 1.00 78.38 75 GLN A CA 1
ATOM 596 C C . GLN A 1 75 ? -24.837 8.960 13.661 1.00 78.38 75 GLN A C 1
ATOM 598 O O . GLN A 1 75 ? -24.036 8.757 12.744 1.00 78.38 75 GLN A O 1
ATOM 603 N N . VAL A 1 76 ? -24.476 8.880 14.949 1.00 77.19 76 VAL A N 1
ATOM 604 C CA . VAL A 1 76 ? -23.131 8.463 15.386 1.00 77.19 76 VAL A CA 1
ATOM 605 C C . VAL A 1 76 ? -22.786 7.096 14.798 1.00 77.19 76 VAL A C 1
ATOM 607 O O . VAL A 1 76 ? -21.728 6.940 14.182 1.00 77.19 76 VAL A O 1
ATOM 610 N N . TYR A 1 77 ? -23.668 6.109 14.955 1.00 78.19 77 TYR A N 1
ATOM 611 C CA . TYR A 1 77 ? -23.445 4.753 14.459 1.00 78.19 77 TYR A CA 1
ATOM 612 C C . TYR A 1 77 ? -23.318 4.711 12.938 1.00 78.19 77 TYR A C 1
ATOM 614 O O . TYR A 1 77 ? -22.344 4.158 12.420 1.00 78.19 77 TYR A O 1
ATOM 622 N N . ARG A 1 78 ? -24.232 5.373 12.222 1.00 81.88 78 ARG A N 1
ATOM 623 C CA . ARG A 1 78 ? -24.225 5.441 10.757 1.00 81.88 78 ARG A CA 1
ATOM 624 C C . ARG A 1 78 ? -22.938 6.057 10.210 1.00 81.88 78 ARG A C 1
ATOM 626 O O . ARG A 1 78 ? -22.309 5.471 9.331 1.00 81.88 78 ARG A O 1
ATOM 633 N N . VAL A 1 79 ? -22.515 7.214 10.726 1.00 79.69 79 VAL A N 1
ATOM 634 C CA . VAL A 1 79 ? -21.288 7.898 10.267 1.00 79.69 79 VAL A CA 1
ATOM 635 C C . VAL A 1 79 ? -20.052 7.040 10.521 1.00 79.69 79 VAL A C 1
ATOM 637 O O . VAL A 1 79 ? -19.159 6.960 9.674 1.00 79.69 79 VAL A O 1
ATOM 640 N N . ASN A 1 80 ? -19.985 6.384 11.677 1.00 78.50 80 ASN A N 1
ATOM 641 C CA . ASN A 1 80 ? -18.847 5.540 12.012 1.00 78.50 80 ASN A CA 1
ATOM 642 C C . ASN A 1 80 ? -18.793 4.271 11.165 1.00 78.50 80 ASN A C 1
ATOM 644 O O . ASN A 1 80 ? -17.711 3.914 10.695 1.00 78.50 80 ASN A O 1
ATOM 648 N N . TRP A 1 81 ? -19.941 3.643 10.910 1.00 82.44 81 TRP A N 1
ATOM 649 C CA . TRP A 1 81 ? -20.036 2.515 9.992 1.00 82.44 81 TRP A CA 1
ATOM 650 C C . TRP A 1 81 ? -19.600 2.911 8.577 1.00 82.44 81 TRP A C 1
ATOM 652 O O . TRP A 1 81 ? -18.721 2.259 8.019 1.00 82.44 81 TRP A O 1
ATOM 662 N N . LEU A 1 82 ? -20.098 4.033 8.040 1.00 84.81 82 LEU A N 1
ATOM 663 C CA . LEU A 1 82 ? -19.702 4.537 6.718 1.00 84.81 82 LEU A CA 1
ATOM 664 C C . LEU A 1 82 ? -18.190 4.774 6.615 1.00 84.81 82 LEU A C 1
ATOM 666 O O . LEU A 1 82 ? -17.568 4.419 5.619 1.00 84.81 82 LEU A O 1
ATOM 670 N N . ARG A 1 83 ? -17.565 5.334 7.657 1.00 81.94 83 ARG A N 1
ATOM 671 C CA . ARG A 1 83 ? -16.106 5.538 7.696 1.00 81.94 83 ARG A CA 1
ATOM 672 C C . ARG A 1 83 ? -15.332 4.228 7.765 1.00 81.94 83 ARG A C 1
ATOM 674 O O . ARG A 1 83 ? -14.285 4.110 7.133 1.00 81.94 83 ARG A O 1
ATOM 681 N N . ALA A 1 84 ? -15.806 3.269 8.558 1.00 83.56 84 ALA A N 1
ATOM 682 C CA . ALA A 1 84 ? -15.191 1.951 8.648 1.00 83.56 84 ALA A CA 1
ATOM 683 C C . ALA A 1 84 ? -15.285 1.218 7.305 1.00 83.56 84 ALA A C 1
ATOM 685 O O . ALA A 1 84 ? -14.271 0.713 6.831 1.00 83.56 84 ALA A O 1
ATOM 686 N N . LYS A 1 85 ? -16.457 1.261 6.663 1.00 88.06 85 LYS A N 1
ATOM 687 C CA . LYS A 1 85 ? -16.700 0.692 5.339 1.00 88.06 85 LYS A CA 1
ATOM 688 C C . LYS A 1 85 ? -15.827 1.350 4.271 1.00 88.06 85 LYS A C 1
ATOM 690 O O . LYS A 1 85 ? -15.094 0.645 3.601 1.00 88.06 85 LYS A O 1
ATOM 695 N N . ALA A 1 86 ? -15.769 2.680 4.217 1.00 88.38 86 ALA A N 1
ATOM 696 C CA . ALA A 1 86 ? -14.909 3.393 3.269 1.00 88.38 86 ALA A CA 1
ATOM 697 C C . ALA A 1 86 ? -13.408 3.087 3.445 1.00 88.38 86 ALA A C 1
ATOM 699 O O . ALA A 1 86 ? -12.665 3.067 2.469 1.00 88.38 86 ALA A O 1
ATOM 700 N N . ARG A 1 87 ? -12.932 2.862 4.682 1.00 86.69 87 ARG A N 1
ATOM 701 C CA . ARG A 1 87 ? -11.548 2.409 4.922 1.00 86.69 87 ARG A CA 1
ATOM 702 C C . ARG A 1 87 ? -11.336 0.978 4.454 1.00 86.69 87 ARG A C 1
ATOM 704 O O . ARG A 1 87 ? -10.316 0.704 3.840 1.00 86.69 87 ARG A O 1
ATOM 711 N N . TYR A 1 88 ? -12.285 0.099 4.759 1.00 90.81 88 TYR A N 1
ATOM 712 C CA . TYR A 1 88 ? -12.245 -1.287 4.320 1.00 90.81 88 TYR A CA 1
ATOM 713 C C . TYR A 1 88 ? -12.232 -1.384 2.792 1.00 90.81 88 TYR A C 1
ATOM 715 O O . TYR A 1 88 ? -11.371 -2.062 2.251 1.00 90.81 88 TYR A O 1
ATOM 723 N N . ASP A 1 89 ? -13.120 -0.660 2.108 1.00 93.44 89 ASP A N 1
ATOM 724 C CA . ASP A 1 89 ? -13.211 -0.664 0.646 1.00 93.44 89 ASP A CA 1
ATOM 725 C C . ASP A 1 89 ? -11.912 -0.143 0.022 1.00 93.44 89 ASP A C 1
ATOM 727 O O . ASP A 1 89 ? -11.331 -0.825 -0.815 1.00 93.44 89 ASP A O 1
ATOM 731 N N . ARG A 1 90 ? -11.368 0.977 0.525 1.00 92.25 90 ARG A N 1
ATOM 732 C CA . ARG A 1 90 ? -10.066 1.488 0.071 1.00 92.25 90 ARG A CA 1
ATOM 733 C C . ARG A 1 90 ? -8.943 0.473 0.269 1.00 92.25 90 ARG A C 1
ATOM 735 O O . ARG A 1 90 ? -8.161 0.256 -0.642 1.00 92.25 90 ARG A O 1
ATOM 742 N N . TRP A 1 91 ? -8.841 -0.139 1.447 1.00 92.88 91 TRP A N 1
ATOM 743 C CA . TRP A 1 91 ? -7.803 -1.141 1.704 1.00 92.88 91 TRP A CA 1
ATOM 744 C C . TRP A 1 91 ? -7.988 -2.392 0.846 1.00 92.88 91 TRP A C 1
ATOM 746 O O . TRP A 1 91 ? -7.003 -2.979 0.416 1.00 92.88 91 TRP A O 1
ATOM 756 N N . SER A 1 92 ? -9.230 -2.785 0.565 1.00 93.75 92 SER A N 1
ATOM 757 C CA . SER A 1 92 ? -9.535 -3.895 -0.338 1.00 93.75 92 SER A CA 1
ATOM 758 C C . SER A 1 92 ? -9.114 -3.585 -1.778 1.00 93.75 92 SER A C 1
ATOM 760 O O . SER A 1 92 ? -8.575 -4.456 -2.463 1.00 93.75 92 SER A O 1
ATOM 762 N N . GLU A 1 93 ? -9.341 -2.352 -2.234 1.00 93.31 93 GLU A N 1
ATOM 763 C CA . GLU A 1 93 ? -8.863 -1.863 -3.529 1.00 93.31 93 GLU A CA 1
ATOM 764 C C . GLU A 1 93 ? -7.332 -1.829 -3.565 1.00 93.31 93 GLU A C 1
ATOM 766 O O . GLU A 1 93 ? -6.731 -2.453 -4.436 1.00 93.31 93 GLU A O 1
ATOM 771 N N . GLU A 1 94 ? -6.692 -1.178 -2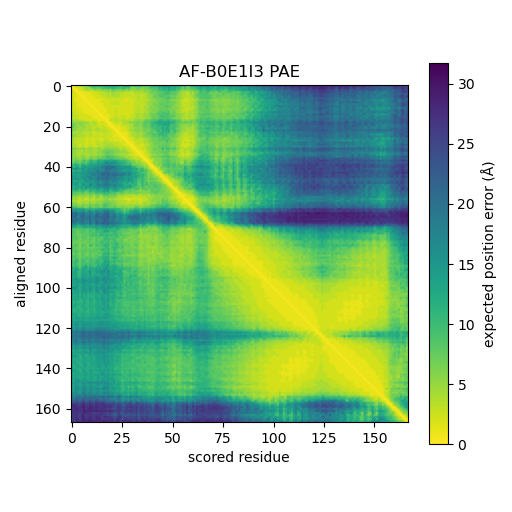.589 1.00 93.12 94 GLU A N 1
ATOM 772 C CA . GLU A 1 94 ? -5.232 -1.057 -2.470 1.00 93.12 94 GLU A CA 1
ATOM 773 C C . GLU A 1 94 ? -4.545 -2.429 -2.432 1.00 93.12 94 GLU A C 1
ATOM 775 O O . GLU A 1 94 ? -3.546 -2.633 -3.118 1.00 93.12 94 GLU A O 1
ATOM 780 N N . HIS A 1 95 ? -5.113 -3.402 -1.714 1.00 90.69 95 HIS A N 1
ATOM 781 C CA . HIS A 1 95 ? -4.595 -4.772 -1.660 1.00 90.69 95 HIS A CA 1
ATOM 782 C C . HIS A 1 95 ? -4.525 -5.435 -3.046 1.00 90.69 95 HIS A C 1
ATOM 784 O O . HIS A 1 95 ? -3.663 -6.276 -3.291 1.00 90.69 95 HIS A O 1
ATOM 790 N N . THR A 1 96 ? -5.414 -5.052 -3.963 1.00 90.06 96 THR A N 1
ATOM 791 C CA . THR A 1 96 ? -5.440 -5.576 -5.335 1.00 90.06 96 THR A CA 1
ATOM 792 C C . THR A 1 96 ? -4.633 -4.700 -6.296 1.00 90.06 96 THR A C 1
ATOM 794 O O . THR A 1 96 ? -3.959 -5.214 -7.186 1.00 90.06 96 THR A O 1
ATOM 797 N N . LEU A 1 97 ? -4.691 -3.377 -6.145 1.00 92.69 97 LEU A N 1
ATOM 798 C CA . LEU A 1 97 ? -4.051 -2.426 -7.055 1.00 92.69 97 LEU A CA 1
ATOM 799 C C . LEU A 1 97 ? -2.538 -2.351 -6.859 1.00 92.69 97 LEU A C 1
ATOM 801 O O . LEU A 1 97 ? -1.813 -2.391 -7.847 1.00 92.69 97 LEU A O 1
ATOM 805 N N . ILE A 1 98 ? -2.052 -2.313 -5.617 1.00 92.81 98 ILE A N 1
ATOM 806 C CA . ILE A 1 98 ? -0.623 -2.124 -5.326 1.00 92.81 98 ILE A CA 1
ATOM 807 C C . ILE A 1 98 ? 0.250 -3.212 -5.985 1.00 92.81 98 ILE A C 1
ATOM 809 O O . ILE A 1 98 ? 1.223 -2.857 -6.655 1.00 92.81 98 ILE A O 1
ATOM 813 N N . PRO A 1 99 ? -0.081 -4.519 -5.899 1.00 91.06 99 PRO A N 1
ATOM 814 C CA . PRO A 1 99 ? 0.690 -5.550 -6.599 1.00 91.06 99 PRO A CA 1
ATOM 815 C C . PRO A 1 99 ? 0.708 -5.370 -8.121 1.00 91.06 99 PRO A C 1
ATOM 817 O O . PRO A 1 99 ? 1.738 -5.578 -8.769 1.00 91.06 99 PRO A O 1
ATOM 820 N N . ASN A 1 100 ? -0.418 -4.942 -8.698 1.00 91.12 100 ASN A N 1
ATOM 821 C CA . ASN A 1 100 ? -0.516 -4.670 -10.128 1.00 91.12 100 ASN A CA 1
ATOM 822 C C . ASN A 1 100 ? 0.337 -3.460 -10.528 1.00 91.12 100 ASN A C 1
ATOM 824 O O . ASN A 1 100 ? 1.088 -3.552 -11.496 1.00 91.12 100 ASN A O 1
ATOM 828 N N . GLU A 1 101 ? 0.295 -2.368 -9.763 1.00 94.06 101 GLU A N 1
ATOM 829 C CA . GLU A 1 101 ? 1.121 -1.176 -9.985 1.00 94.06 101 GLU A CA 1
ATOM 830 C C . GLU A 1 101 ? 2.620 -1.488 -9.900 1.00 94.06 101 GLU A C 1
ATOM 832 O O . GLU A 1 101 ? 3.396 -1.041 -10.750 1.00 94.06 101 GLU A O 1
ATOM 837 N N . MET A 1 102 ? 3.038 -2.312 -8.935 1.00 93.38 102 MET A N 1
ATOM 838 C CA . MET A 1 102 ? 4.425 -2.780 -8.821 1.00 93.38 102 MET A CA 1
ATOM 839 C C . MET A 1 102 ? 4.842 -3.598 -10.050 1.00 93.38 102 MET A C 1
ATOM 841 O O . MET A 1 102 ? 5.895 -3.350 -10.649 1.00 93.38 102 MET A O 1
ATOM 845 N N . ASN A 1 103 ? 3.995 -4.529 -10.501 1.00 90.94 103 ASN A N 1
ATOM 846 C CA . ASN A 1 103 ? 4.275 -5.297 -11.712 1.00 90.94 103 ASN A CA 1
ATOM 847 C C . ASN A 1 103 ? 4.309 -4.413 -12.971 1.00 90.94 103 ASN A C 1
ATOM 849 O O . ASN A 1 103 ? 5.204 -4.569 -13.805 1.00 90.94 103 ASN A O 1
ATOM 853 N N . TRP A 1 104 ? 3.387 -3.459 -13.109 1.00 94.12 104 TRP A N 1
ATOM 854 C CA . TRP A 1 104 ? 3.381 -2.503 -14.217 1.00 94.12 104 TRP A CA 1
ATOM 855 C C . TRP A 1 104 ? 4.613 -1.605 -14.212 1.00 94.12 104 TRP A C 1
ATOM 857 O O . TRP A 1 104 ? 5.174 -1.363 -15.275 1.00 94.12 104 TRP A O 1
ATOM 867 N N . THR A 1 105 ? 5.094 -1.184 -13.042 1.00 95.25 105 THR A N 1
ATOM 868 C CA . THR A 1 105 ? 6.325 -0.388 -12.912 1.00 95.25 105 THR A CA 1
ATOM 869 C C . THR A 1 105 ? 7.532 -1.147 -13.467 1.00 95.25 105 THR A C 1
ATOM 871 O O . THR A 1 105 ? 8.279 -0.624 -14.296 1.00 95.25 105 THR A O 1
ATOM 874 N N . ARG A 1 106 ? 7.682 -2.425 -13.099 1.00 93.12 106 ARG A N 1
ATOM 875 C CA . ARG A 1 106 ? 8.722 -3.302 -13.661 1.00 93.12 106 ARG A CA 1
ATOM 876 C C . ARG A 1 106 ? 8.585 -3.449 -15.179 1.00 93.12 106 ARG A C 1
ATOM 878 O O . ARG A 1 106 ? 9.568 -3.314 -15.908 1.00 93.12 106 ARG A O 1
ATOM 885 N N . LEU A 1 107 ? 7.377 -3.742 -15.665 1.00 93.56 107 LEU A N 1
ATOM 886 C CA . LEU A 1 107 ? 7.110 -3.911 -17.098 1.00 93.56 107 LEU A CA 1
ATOM 887 C C . LEU A 1 107 ? 7.390 -2.630 -17.887 1.00 93.56 107 LEU A C 1
ATOM 889 O O . LEU A 1 107 ? 7.918 -2.702 -18.994 1.00 93.56 107 LEU A O 1
ATOM 893 N N . TYR A 1 108 ? 7.097 -1.472 -17.303 1.00 96.44 108 TYR A N 1
ATOM 894 C CA . TYR A 1 108 ? 7.389 -0.172 -17.884 1.00 96.44 108 TYR A CA 1
ATOM 895 C C . TYR A 1 108 ? 8.896 0.036 -18.080 1.00 96.44 108 TYR A C 1
ATOM 897 O O . TYR A 1 108 ? 9.313 0.406 -19.177 1.00 96.44 108 TYR A O 1
ATOM 905 N N . PHE A 1 109 ? 9.728 -0.278 -17.081 1.00 96.31 109 PHE A N 1
ATOM 906 C CA . PHE A 1 109 ? 11.188 -0.186 -17.220 1.00 96.31 109 PHE A CA 1
ATOM 907 C C . PHE A 1 109 ? 11.736 -1.128 -18.298 1.00 96.31 109 PHE A C 1
ATOM 909 O O . PHE A 1 109 ? 12.539 -0.715 -19.134 1.00 96.31 109 PHE A O 1
ATOM 916 N N . ILE A 1 110 ? 11.240 -2.369 -18.352 1.00 95.50 110 ILE A N 1
ATOM 917 C CA . ILE A 1 110 ? 11.608 -3.323 -19.410 1.00 95.50 110 ILE A CA 1
ATOM 918 C C . ILE A 1 110 ? 11.201 -2.788 -20.787 1.00 95.50 110 ILE A C 1
ATOM 920 O O . ILE A 1 110 ? 11.977 -2.871 -21.740 1.00 95.50 110 ILE A O 1
ATOM 924 N N . ASN A 1 111 ? 9.995 -2.231 -20.903 1.00 96.62 111 ASN A N 1
ATOM 925 C CA . ASN A 1 111 ? 9.522 -1.644 -22.148 1.00 96.62 111 ASN A CA 1
ATOM 926 C C . ASN A 1 111 ? 10.397 -0.455 -22.576 1.00 96.62 111 ASN A C 1
ATOM 928 O O . ASN A 1 111 ? 10.789 -0.382 -23.736 1.00 96.62 111 ASN A O 1
ATOM 932 N N . LYS A 1 112 ? 10.803 0.414 -21.642 1.00 97.62 112 LYS A N 1
ATOM 933 C CA . LYS A 1 112 ? 11.723 1.524 -21.932 1.00 97.62 112 LYS A CA 1
ATOM 934 C C . LYS A 1 112 ? 13.089 1.046 -22.414 1.00 97.62 112 LYS A C 1
ATOM 936 O O . LYS A 1 112 ? 13.598 1.583 -23.394 1.00 97.62 112 LYS A O 1
ATOM 941 N N . ALA A 1 113 ? 13.651 0.003 -21.805 1.00 96.88 113 ALA A N 1
ATOM 942 C CA . ALA A 1 113 ? 14.891 -0.598 -22.293 1.00 96.88 113 ALA A CA 1
ATOM 943 C C . ALA A 1 113 ? 14.751 -1.120 -23.739 1.00 96.88 113 ALA A C 1
ATOM 945 O O . ALA A 1 113 ? 15.665 -0.959 -24.544 1.00 96.88 113 ALA A O 1
ATOM 946 N N . ARG A 1 114 ? 13.599 -1.709 -24.092 1.00 96.62 114 ARG A N 1
ATOM 947 C CA . ARG A 1 114 ? 13.314 -2.175 -25.462 1.00 96.62 114 ARG A CA 1
ATOM 948 C C . ARG A 1 114 ? 13.144 -1.027 -26.453 1.00 96.62 114 ARG A C 1
ATOM 950 O O . ARG A 1 114 ? 13.657 -1.124 -27.560 1.00 96.62 114 ARG A O 1
ATOM 957 N N . GLU A 1 115 ? 12.465 0.050 -26.061 1.00 97.19 115 GLU A N 1
ATOM 958 C CA . GLU A 1 115 ? 12.331 1.253 -26.892 1.00 97.19 115 GLU A CA 1
ATOM 959 C C . GLU A 1 115 ? 13.710 1.830 -27.240 1.00 97.19 115 GLU A C 1
ATOM 961 O O . GLU A 1 115 ? 13.994 2.076 -28.411 1.00 97.19 115 GLU A O 1
ATOM 966 N N . TRP A 1 116 ? 14.602 1.967 -26.253 1.00 96.88 116 TRP A N 1
ATOM 967 C CA . TRP A 1 116 ? 15.969 2.439 -26.492 1.00 96.88 116 TRP A CA 1
ATOM 968 C C . TRP A 1 116 ? 16.802 1.479 -27.348 1.00 96.88 116 TRP A C 1
ATOM 970 O O . TRP A 1 116 ? 17.572 1.944 -28.186 1.00 96.88 116 TRP A O 1
ATOM 980 N N . ALA A 1 117 ? 16.617 0.163 -27.202 1.00 95.69 117 ALA A N 1
ATOM 981 C CA . ALA A 1 117 ? 17.240 -0.821 -28.089 1.00 95.69 117 ALA A CA 1
ATOM 982 C C . ALA A 1 117 ? 16.771 -0.656 -29.542 1.00 95.69 117 ALA A C 1
ATOM 984 O O . ALA A 1 117 ? 17.597 -0.625 -30.449 1.00 95.69 117 ALA A O 1
ATOM 985 N N . GLY A 1 118 ? 15.471 -0.440 -29.762 1.00 95.75 118 GLY A N 1
ATOM 986 C CA . GLY A 1 118 ? 14.943 -0.135 -31.092 1.00 95.75 118 GLY A CA 1
ATOM 987 C C . GLY A 1 118 ? 15.529 1.155 -31.677 1.00 95.75 118 GLY A C 1
ATOM 988 O O . GLY A 1 118 ? 15.897 1.186 -32.846 1.00 95.75 118 GLY A O 1
ATOM 989 N N . LEU A 1 119 ? 15.683 2.208 -30.865 1.00 94.56 119 LEU A N 1
ATOM 990 C CA . LEU A 1 119 ? 16.308 3.464 -31.302 1.00 94.56 119 LEU A CA 1
ATOM 991 C C . LEU A 1 119 ? 17.792 3.301 -31.657 1.00 94.56 119 LEU A C 1
ATOM 993 O O . LEU A 1 119 ? 18.248 3.898 -32.631 1.00 94.56 119 LEU A O 1
ATOM 997 N N . ARG A 1 120 ? 18.539 2.497 -30.891 1.00 95.19 120 ARG A N 1
ATOM 998 C CA . ARG A 1 120 ? 19.935 2.146 -31.192 1.00 95.19 120 ARG A CA 1
ATOM 999 C C . ARG A 1 120 ? 20.041 1.492 -32.571 1.00 95.19 120 ARG A C 1
ATOM 1001 O O . ARG A 1 120 ? 20.879 1.895 -33.373 1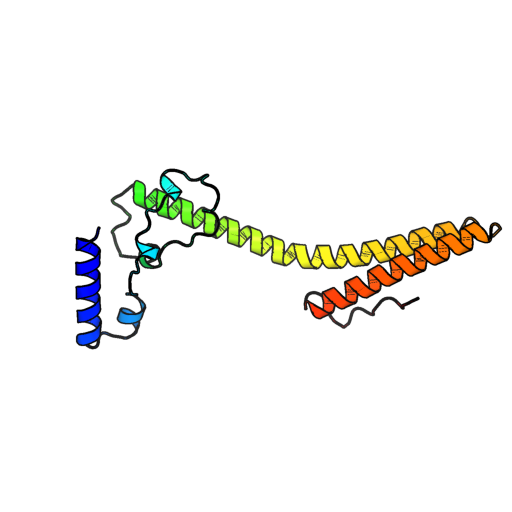.00 95.19 120 ARG A O 1
ATOM 1008 N N . ASP A 1 121 ? 19.165 0.529 -32.847 1.00 93.50 121 ASP A N 1
ATOM 1009 C CA . ASP A 1 121 ? 19.191 -0.272 -34.076 1.00 93.50 121 ASP A CA 1
ATOM 1010 C C . ASP A 1 121 ? 18.813 0.542 -35.330 1.00 93.50 121 ASP A C 1
ATOM 1012 O O . ASP A 1 121 ? 19.186 0.174 -36.441 1.00 93.50 121 ASP A O 1
ATOM 1016 N N . LEU A 1 122 ? 18.127 1.680 -35.163 1.00 94.25 122 LEU A N 1
ATOM 1017 C CA . LEU A 1 122 ? 17.792 2.610 -36.251 1.00 94.25 122 LEU A CA 1
ATOM 1018 C C . LEU A 1 122 ? 18.957 3.514 -36.683 1.00 94.25 122 LEU A C 1
ATOM 1020 O O . LEU A 1 122 ? 18.878 4.134 -37.743 1.00 94.25 122 LEU A O 1
ATOM 1024 N N . VAL A 1 123 ? 20.014 3.645 -35.873 1.00 92.94 123 VAL A N 1
ATOM 1025 C CA . VAL A 1 123 ? 21.123 4.581 -36.131 1.00 92.94 123 VAL A CA 1
ATOM 1026 C C . VAL A 1 123 ? 22.491 3.884 -36.001 1.00 92.94 123 VAL A C 1
ATOM 1028 O O . VAL A 1 123 ? 23.353 4.360 -35.255 1.00 92.94 123 VAL A O 1
ATOM 1031 N N . PRO A 1 124 ? 22.733 2.773 -36.726 1.00 87.38 124 PRO A N 1
ATOM 1032 C CA . PRO A 1 124 ? 23.966 1.996 -36.578 1.00 87.38 124 PRO A CA 1
ATOM 1033 C C . PRO A 1 124 ? 25.214 2.788 -36.994 1.00 87.38 124 PRO A C 1
ATOM 1035 O O . PRO A 1 124 ? 26.280 2.626 -36.405 1.00 87.38 124 PRO A O 1
ATOM 1038 N N . ASP A 1 125 ? 25.071 3.713 -37.946 1.00 92.88 125 ASP A N 1
ATOM 1039 C CA . ASP A 1 125 ? 26.192 4.453 -38.537 1.00 92.88 125 ASP A CA 1
ATOM 1040 C C . ASP A 1 125 ? 26.713 5.600 -37.657 1.00 92.88 125 ASP A C 1
ATOM 1042 O O . ASP A 1 125 ? 27.672 6.285 -38.021 1.00 92.88 125 ASP A O 1
ATOM 1046 N N . LYS A 1 126 ? 26.087 5.854 -36.499 1.00 93.75 126 LYS A N 1
ATOM 1047 C CA . LYS A 1 126 ? 26.492 6.939 -35.597 1.00 93.75 126 LYS A CA 1
ATOM 1048 C C . LYS A 1 126 ? 26.928 6.394 -34.231 1.00 93.75 126 LYS A C 1
ATOM 1050 O O . LYS A 1 126 ? 26.104 6.302 -33.316 1.00 93.75 126 LYS A O 1
ATOM 1055 N N . PRO A 1 127 ? 28.231 6.127 -34.026 1.00 91.44 127 PRO A N 1
ATOM 1056 C CA . PRO A 1 127 ? 28.721 5.428 -32.834 1.00 91.44 127 PRO A CA 1
ATOM 1057 C C . PRO A 1 127 ? 28.434 6.171 -31.521 1.00 91.44 127 PRO A C 1
ATOM 1059 O O . PRO A 1 127 ? 28.174 5.542 -30.499 1.00 91.44 127 PRO A O 1
ATOM 1062 N N . GLY A 1 128 ? 28.411 7.509 -31.534 1.00 93.38 128 GLY A N 1
ATOM 1063 C CA . GLY A 1 128 ? 28.060 8.302 -30.350 1.00 93.38 128 GLY A CA 1
ATOM 1064 C C . GLY A 1 128 ? 26.607 8.111 -29.898 1.00 93.38 128 GLY A C 1
ATOM 1065 O O . GLY A 1 128 ? 26.344 7.989 -28.703 1.00 93.38 128 GLY A O 1
ATOM 1066 N N . HIS A 1 129 ? 25.666 8.022 -30.844 1.00 92.56 129 HIS A N 1
ATOM 1067 C CA . HIS A 1 129 ? 24.258 7.764 -30.532 1.00 92.56 129 HIS A CA 1
ATOM 1068 C C . HIS A 1 129 ? 24.051 6.334 -30.033 1.00 92.56 129 HIS A C 1
ATOM 1070 O O . HIS A 1 129 ? 23.303 6.132 -29.080 1.00 92.56 129 HIS A O 1
ATOM 1076 N N . VAL A 1 130 ? 24.754 5.366 -30.630 1.00 94.75 130 VAL A N 1
ATOM 1077 C CA . VAL A 1 130 ? 24.749 3.968 -30.180 1.00 94.75 130 VAL A CA 1
ATOM 1078 C C . VAL A 1 130 ? 25.241 3.866 -28.735 1.00 94.75 130 VAL A C 1
ATOM 1080 O O . VAL A 1 130 ? 24.550 3.290 -27.903 1.00 94.75 130 VAL A O 1
ATOM 1083 N N . CYS A 1 131 ? 26.377 4.489 -28.407 1.00 94.31 131 CYS A N 1
ATOM 1084 C CA . CYS A 1 131 ? 26.928 4.493 -27.049 1.00 94.31 131 CYS A CA 1
ATOM 1085 C C . CYS A 1 131 ? 25.957 5.110 -26.025 1.00 94.31 131 CYS A C 1
ATOM 1087 O O . CYS A 1 131 ? 25.722 4.542 -24.958 1.00 94.31 131 CYS A O 1
ATOM 1089 N N . PHE A 1 132 ? 25.331 6.242 -26.364 1.00 95.06 132 PHE A N 1
ATOM 1090 C CA . PHE A 1 132 ? 24.333 6.861 -25.492 1.00 95.06 132 PHE A CA 1
ATOM 1091 C C . PHE A 1 132 ? 23.098 5.968 -25.294 1.00 95.06 132 PHE A C 1
ATOM 1093 O O . PHE A 1 132 ? 22.618 5.819 -24.170 1.00 95.06 132 PHE A O 1
ATOM 1100 N N 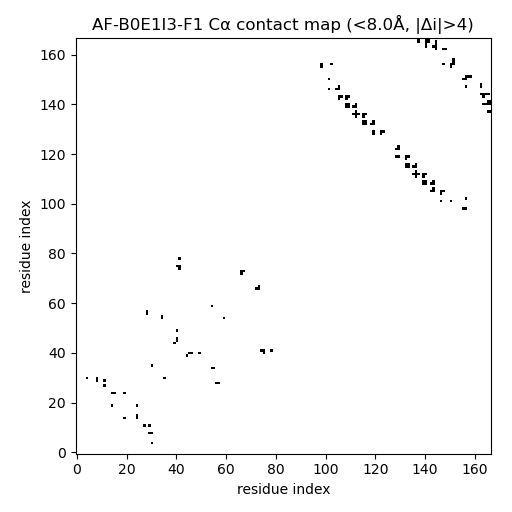. ALA A 1 133 ? 22.597 5.356 -26.371 1.00 95.69 133 ALA A N 1
ATOM 1101 C CA . ALA A 1 133 ? 21.457 4.451 -26.306 1.00 95.69 133 ALA A CA 1
ATOM 1102 C C . ALA A 1 133 ? 21.769 3.202 -25.465 1.00 95.69 133 ALA A C 1
ATOM 1104 O O . ALA A 1 133 ? 20.945 2.824 -24.640 1.00 95.69 133 ALA A O 1
ATOM 1105 N N . GLU A 1 134 ? 22.964 2.618 -25.585 1.00 94.62 134 GLU A N 1
ATOM 1106 C CA . GLU A 1 134 ? 23.422 1.517 -24.720 1.00 94.62 134 GLU A CA 1
ATOM 1107 C C . GLU A 1 134 ? 23.422 1.906 -23.235 1.00 94.62 134 GLU A C 1
ATOM 1109 O O . GLU A 1 134 ? 22.906 1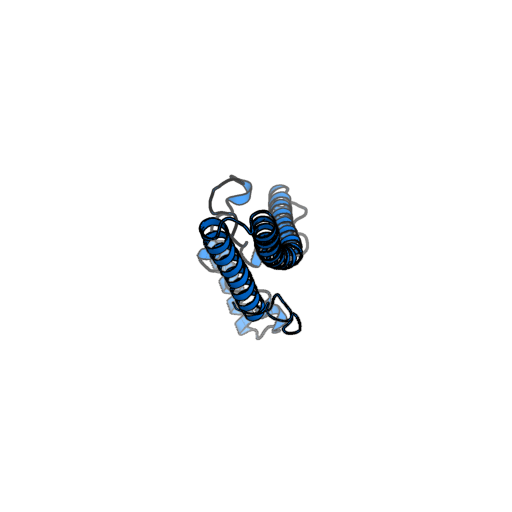.163 -22.397 1.00 94.62 134 GLU A O 1
ATOM 1114 N N . GLY A 1 135 ? 23.902 3.110 -22.904 1.00 95.94 135 GLY A N 1
ATOM 1115 C CA . GLY A 1 135 ? 23.828 3.638 -21.539 1.00 95.94 135 GLY A CA 1
ATOM 1116 C C . GLY A 1 135 ? 22.389 3.741 -21.019 1.00 95.94 135 GLY A C 1
ATOM 1117 O O . GLY A 1 135 ? 22.105 3.346 -19.887 1.00 95.94 135 GLY A O 1
ATOM 1118 N N . GLN A 1 136 ? 21.453 4.203 -21.855 1.00 96.88 136 GLN A N 1
ATOM 1119 C CA . GLN A 1 136 ? 20.030 4.242 -21.502 1.00 96.88 136 GLN A CA 1
ATOM 1120 C C . GLN A 1 136 ? 19.450 2.836 -21.305 1.00 96.88 136 GLN A C 1
ATOM 1122 O O . GLN A 1 136 ? 18.745 2.599 -20.325 1.00 96.88 136 GLN A O 1
ATOM 1127 N N . ILE A 1 137 ? 19.758 1.890 -22.196 1.00 97.00 137 ILE A N 1
ATOM 1128 C CA . ILE A 1 137 ? 19.300 0.496 -22.093 1.00 97.00 137 ILE A CA 1
ATOM 1129 C C . ILE A 1 137 ? 19.762 -0.122 -20.770 1.00 97.00 137 ILE A C 1
ATOM 1131 O O . ILE A 1 137 ? 18.943 -0.713 -20.065 1.00 97.00 137 ILE A O 1
ATOM 1135 N N . SER A 1 138 ? 21.047 0.019 -20.428 1.00 96.50 138 SER A N 1
ATOM 1136 C CA . SER A 1 138 ? 21.611 -0.482 -19.168 1.00 96.50 138 SER A CA 1
ATOM 1137 C C . SER A 1 138 ? 20.927 0.155 -17.955 1.00 96.50 138 SER A C 1
ATOM 1139 O O . SER A 1 138 ? 20.435 -0.571 -17.093 1.00 96.50 138 SER A O 1
ATOM 1141 N N . MET A 1 139 ? 20.761 1.482 -17.936 1.00 97.44 139 MET A N 1
ATOM 1142 C CA . MET A 1 139 ? 20.063 2.188 -16.854 1.00 97.44 139 MET A CA 1
ATOM 1143 C C . MET A 1 139 ? 18.630 1.668 -16.641 1.00 97.44 139 MET A C 1
ATOM 1145 O O . MET A 1 139 ? 18.231 1.386 -15.511 1.00 97.44 139 MET A O 1
ATOM 1149 N N . TRP A 1 140 ? 17.840 1.516 -17.710 1.00 97.56 140 TRP A N 1
ATOM 1150 C CA . TRP A 1 140 ? 16.461 1.023 -17.597 1.00 97.56 140 TRP A CA 1
ATOM 1151 C C . TRP A 1 140 ? 16.391 -0.444 -17.161 1.00 97.56 140 TRP A C 1
ATOM 1153 O O . TRP A 1 140 ? 15.489 -0.811 -16.404 1.00 97.56 140 TRP A O 1
ATOM 1163 N N . LYS A 1 141 ? 17.339 -1.283 -17.597 1.00 95.69 141 LYS A N 1
ATOM 1164 C CA . LYS A 1 141 ? 17.454 -2.671 -17.122 1.00 95.69 141 LYS A CA 1
ATOM 1165 C C . LYS A 1 141 ? 17.785 -2.728 -15.634 1.00 95.69 141 LYS A C 1
ATOM 1167 O O . LYS A 1 141 ? 17.152 -3.501 -14.920 1.00 95.69 141 LYS A O 1
ATOM 1172 N N . GLU A 1 142 ? 18.699 -1.882 -15.166 1.00 95.38 142 GLU A N 1
ATOM 1173 C CA . GLU A 1 142 ? 19.069 -1.809 -13.753 1.00 95.38 142 GLU A CA 1
ATOM 1174 C C . GLU A 1 142 ? 17.885 -1.361 -12.885 1.00 95.38 142 GLU A C 1
ATOM 1176 O O . GLU A 1 142 ? 17.588 -1.988 -11.871 1.00 95.38 142 GLU A O 1
ATOM 1181 N N . LEU A 1 143 ? 17.117 -0.357 -13.323 1.00 96.12 143 LEU A N 1
ATOM 1182 C CA . LEU A 1 143 ? 15.879 0.038 -12.640 1.00 96.12 143 LEU A CA 1
ATOM 1183 C C . LEU A 1 143 ? 14.858 -1.108 -12.581 1.00 96.12 143 LEU A C 1
ATOM 1185 O O . LEU A 1 143 ? 14.224 -1.320 -11.546 1.00 96.12 143 LEU A O 1
ATOM 1189 N N . ALA A 1 144 ? 14.708 -1.879 -13.664 1.00 94.69 144 ALA A N 1
ATOM 1190 C CA . ALA A 1 144 ? 13.838 -3.055 -13.682 1.00 94.69 144 ALA A CA 1
ATOM 1191 C C . ALA A 1 144 ? 14.315 -4.140 -12.706 1.00 94.69 144 ALA A C 1
ATOM 1193 O O . ALA A 1 144 ? 13.495 -4.752 -12.013 1.00 94.69 144 ALA A O 1
ATOM 1194 N N . PHE A 1 145 ? 15.625 -4.369 -12.642 1.00 93.06 145 PHE A N 1
ATOM 1195 C CA . PHE A 1 145 ? 16.251 -5.322 -11.735 1.00 93.06 145 PHE A CA 1
ATOM 1196 C C . PHE A 1 145 ? 16.041 -4.920 -10.272 1.00 93.06 145 PHE A C 1
ATOM 1198 O O . PHE A 1 145 ? 15.495 -5.706 -9.495 1.00 93.06 145 PHE A O 1
ATOM 1205 N N . GLN A 1 146 ? 16.384 -3.680 -9.914 1.00 94.25 146 GLN A N 1
ATOM 1206 C CA . GLN A 1 146 ? 16.223 -3.153 -8.558 1.00 94.25 146 GLN A CA 1
ATOM 1207 C C . GLN A 1 146 ? 14.761 -3.171 -8.115 1.00 94.25 146 GLN A C 1
ATOM 1209 O O . GLN A 1 146 ? 14.461 -3.673 -7.035 1.00 94.25 146 GLN A O 1
ATOM 1214 N N . ALA A 1 147 ? 13.836 -2.714 -8.965 1.00 93.19 147 ALA A N 1
ATOM 1215 C CA . ALA A 1 147 ? 12.410 -2.760 -8.657 1.00 93.19 147 ALA A CA 1
ATOM 1216 C C . ALA A 1 147 ? 11.937 -4.197 -8.391 1.00 93.19 147 ALA A C 1
ATOM 1218 O O . ALA A 1 147 ? 11.271 -4.455 -7.395 1.00 93.19 147 ALA A O 1
ATOM 1219 N N . THR A 1 148 ? 12.336 -5.157 -9.234 1.00 91.50 148 THR A N 1
ATOM 1220 C CA . THR A 1 148 ? 11.971 -6.571 -9.043 1.00 91.50 148 THR A CA 1
ATOM 1221 C C . THR A 1 148 ? 12.515 -7.114 -7.722 1.00 91.50 148 THR A C 1
ATOM 1223 O O . THR A 1 148 ? 11.775 -7.755 -6.981 1.00 91.50 148 THR A O 1
ATOM 1226 N N . LYS A 1 149 ? 13.778 -6.814 -7.397 1.00 91.81 149 LYS A N 1
ATOM 1227 C CA . LYS A 1 149 ? 14.413 -7.215 -6.138 1.00 91.81 149 LYS A CA 1
ATOM 1228 C C . LYS A 1 149 ? 13.670 -6.657 -4.919 1.00 91.81 149 LYS A C 1
ATOM 1230 O O . LYS A 1 149 ? 13.350 -7.415 -4.007 1.00 91.81 149 LYS A O 1
ATOM 1235 N N . GLU A 1 150 ? 13.361 -5.363 -4.914 1.00 92.69 150 GLU A N 1
ATOM 1236 C CA . GLU A 1 150 ? 12.635 -4.729 -3.806 1.00 92.69 150 GLU A CA 1
ATOM 1237 C C . GLU A 1 150 ? 11.202 -5.268 -3.672 1.00 92.69 150 GLU A C 1
ATOM 1239 O O . GLU A 1 150 ? 10.726 -5.498 -2.561 1.00 92.69 150 GLU A O 1
ATOM 1244 N N . PHE A 1 151 ? 10.515 -5.551 -4.783 1.00 92.38 151 PHE A N 1
ATOM 1245 C CA . PHE A 1 151 ? 9.154 -6.100 -4.747 1.00 92.38 151 PHE A CA 1
ATOM 1246 C C . PHE A 1 151 ? 9.097 -7.566 -4.296 1.00 92.38 151 PHE A C 1
ATOM 1248 O O . PHE A 1 151 ? 8.122 -7.964 -3.652 1.00 92.38 151 PHE A O 1
ATOM 1255 N N . ILE A 1 152 ? 10.132 -8.361 -4.590 1.00 89.56 152 ILE A N 1
ATOM 1256 C CA . ILE A 1 152 ? 10.295 -9.711 -4.028 1.00 89.56 152 ILE A CA 1
ATOM 1257 C C . ILE A 1 152 ? 10.544 -9.617 -2.518 1.00 89.56 152 ILE A C 1
ATOM 1259 O O . ILE A 1 152 ? 9.849 -10.275 -1.749 1.00 89.56 152 ILE A O 1
ATOM 1263 N N . ASN A 1 153 ? 11.458 -8.743 -2.076 1.00 90.00 153 ASN A N 1
ATOM 1264 C CA . ASN A 1 153 ? 11.730 -8.527 -0.648 1.00 90.00 153 ASN A CA 1
ATOM 1265 C C . ASN A 1 153 ? 10.486 -8.068 0.130 1.00 90.00 153 ASN A C 1
ATOM 1267 O O . ASN A 1 153 ? 10.296 -8.454 1.282 1.00 90.00 153 ASN A O 1
ATOM 1271 N N . ALA A 1 154 ? 9.624 -7.265 -0.497 1.00 87.38 154 ALA A N 1
ATOM 1272 C CA . ALA A 1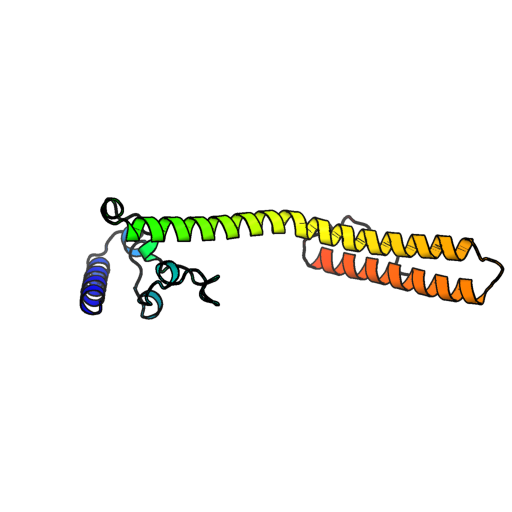 154 ? 8.353 -6.828 0.077 1.00 87.38 154 ALA A CA 1
ATOM 1273 C C . ALA A 1 154 ? 7.275 -7.935 0.122 1.00 87.38 154 ALA A C 1
ATOM 1275 O O . ALA A 1 154 ? 6.190 -7.699 0.652 1.00 87.38 154 ALA A O 1
ATOM 1276 N N . GLY A 1 155 ? 7.542 -9.125 -0.431 1.00 85.88 155 GLY A N 1
ATOM 1277 C CA . GLY A 1 155 ? 6.614 -10.259 -0.459 1.00 85.88 155 GLY A CA 1
ATOM 1278 C C . GLY A 1 155 ? 5.450 -10.101 -1.442 1.00 85.88 155 GLY A C 1
ATOM 1279 O O . GLY A 1 155 ? 4.458 -10.817 -1.331 1.00 85.88 155 GLY A O 1
ATOM 1280 N N . VAL A 1 156 ? 5.544 -9.159 -2.386 1.00 78.69 156 VAL A N 1
ATOM 1281 C CA . VAL A 1 156 ? 4.458 -8.836 -3.328 1.00 78.69 156 VAL A CA 1
ATOM 1282 C C . VAL A 1 156 ? 4.568 -9.646 -4.622 1.00 78.69 156 VAL A C 1
ATOM 1284 O O . VAL A 1 156 ? 3.557 -9.963 -5.247 1.00 78.69 156 VAL A O 1
ATOM 1287 N N . MET A 1 157 ? 5.790 -10.005 -5.020 1.00 72.31 157 MET A N 1
ATOM 1288 C CA . MET A 1 157 ? 6.079 -10.745 -6.250 1.00 72.31 157 MET A CA 1
ATOM 1289 C C . MET A 1 157 ? 6.721 -12.096 -5.930 1.00 72.31 157 MET A C 1
ATOM 1291 O O . MET A 1 157 ? 7.516 -12.216 -5.003 1.00 72.31 157 MET A O 1
ATOM 1295 N N . CYS A 1 158 ? 6.375 -13.122 -6.706 1.00 60.84 158 CYS A N 1
ATOM 1296 C CA . CYS A 1 158 ? 6.906 -14.470 -6.520 1.00 60.84 158 CYS A CA 1
ATOM 1297 C C . CYS A 1 158 ? 8.363 -14.560 -7.011 1.00 60.84 158 CYS A C 1
ATOM 1299 O O . CYS A 1 158 ? 8.677 -14.056 -8.091 1.00 60.84 158 CYS A O 1
ATOM 1301 N N . GLU A 1 159 ? 9.228 -15.265 -6.273 1.00 56.62 159 GLU A N 1
ATOM 1302 C CA . GLU A 1 159 ? 10.644 -15.498 -6.630 1.00 56.62 159 GLU A CA 1
ATOM 1303 C C . GLU A 1 159 ? 10.827 -16.195 -7.991 1.00 56.62 159 GLU A C 1
ATOM 1305 O O . GLU A 1 159 ? 11.888 -16.105 -8.602 1.00 56.62 159 GLU A O 1
ATOM 1310 N N . ALA A 1 160 ? 9.780 -16.853 -8.502 1.00 54.66 160 ALA A N 1
ATOM 1311 C CA . ALA A 1 160 ? 9.778 -17.512 -9.808 1.00 54.66 160 ALA A CA 1
ATOM 1312 C C . ALA A 1 160 ? 9.846 -16.539 -11.006 1.00 54.66 160 ALA A C 1
ATOM 1314 O O . ALA A 1 160 ? 10.027 -16.977 -12.145 1.00 54.66 160 ALA A O 1
ATOM 1315 N N . ILE A 1 161 ? 9.693 -15.227 -10.789 1.00 60.69 161 ILE A N 1
ATOM 1316 C CA . ILE A 1 161 ? 9.897 -14.224 -11.839 1.00 60.69 161 ILE A CA 1
ATOM 1317 C C . ILE A 1 161 ? 11.404 -14.046 -12.022 1.00 60.69 161 ILE A C 1
ATOM 1319 O O . ILE A 1 161 ? 12.061 -13.397 -11.212 1.00 60.69 161 ILE A O 1
ATOM 1323 N N . ALA A 1 162 ? 11.938 -14.620 -13.104 1.00 58.53 162 ALA A N 1
ATOM 1324 C CA . ALA A 1 162 ? 13.342 -14.477 -13.468 1.00 58.53 162 ALA A CA 1
ATOM 1325 C C . ALA A 1 162 ? 13.746 -12.996 -13.447 1.00 58.53 162 ALA A C 1
ATOM 1327 O O . ALA A 1 162 ? 13.140 -12.164 -14.137 1.00 58.53 162 ALA A O 1
ATOM 1328 N N . LEU A 1 163 ? 14.758 -12.675 -12.636 1.00 61.16 163 LEU A N 1
ATOM 1329 C CA . LEU A 1 163 ? 15.339 -11.341 -12.610 1.00 61.16 163 LEU A CA 1
ATOM 1330 C C . LEU A 1 163 ? 15.804 -11.004 -14.032 1.00 61.16 163 LEU A C 1
ATOM 1332 O O . LEU A 1 163 ? 16.465 -11.834 -14.664 1.00 61.16 163 LEU A O 1
ATOM 1336 N N . PRO 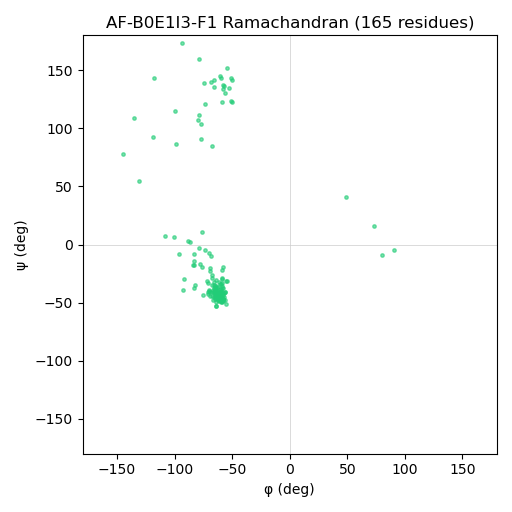A 1 164 ? 15.440 -9.828 -14.572 1.00 62.84 164 PRO A N 1
ATOM 1337 C CA . PRO A 1 164 ? 15.979 -9.411 -15.856 1.00 62.84 164 PRO A CA 1
ATOM 1338 C C . PRO A 1 164 ? 17.507 -9.403 -15.750 1.00 62.84 164 PRO A C 1
ATOM 1340 O O . PRO A 1 164 ? 18.039 -8.969 -14.730 1.00 62.84 164 PRO A O 1
ATOM 1343 N N . ASN A 1 165 ? 18.195 -9.918 -16.776 1.00 64.88 165 ASN A N 1
ATOM 1344 C CA . ASN A 1 165 ? 19.655 -10.000 -16.761 1.00 64.88 165 ASN A CA 1
ATOM 1345 C C . ASN A 1 165 ? 20.244 -8.624 -16.409 1.00 64.88 165 ASN A C 1
ATOM 1347 O O . ASN A 1 165 ? 19.925 -7.658 -17.121 1.00 64.88 165 ASN A O 1
ATOM 1351 N N . PRO A 1 166 ? 21.071 -8.526 -15.350 1.00 58.03 166 PRO A N 1
ATOM 1352 C CA . PRO A 1 166 ? 21.821 -7.308 -15.101 1.00 58.03 166 PRO A CA 1
ATOM 1353 C C . PRO A 1 166 ? 22.731 -7.045 -16.308 1.00 58.03 166 PRO A C 1
ATOM 1355 O O . PRO A 1 166 ? 23.162 -7.984 -16.986 1.00 58.03 166 PRO A O 1
ATOM 1358 N N . SER A 1 167 ? 22.928 -5.766 -16.627 1.00 57.19 167 SER A N 1
ATOM 1359 C CA . SER A 1 167 ? 23.828 -5.329 -17.702 1.00 57.19 167 SER A CA 1
ATOM 1360 C C . SER A 1 167 ? 25.286 -5.559 -17.346 1.00 57.19 167 SER A C 1
ATOM 1362 O O . SER A 1 167 ? 25.627 -5.248 -16.183 1.00 57.19 167 SER A O 1
#

Solvent-accessible surface area (backbone atoms only — not comparable to full-atom values): 9799 Å² total; per-residue (Å²): 110,73,66,60,54,50,51,51,52,51,52,52,50,50,43,61,74,70,66,51,58,66,72,60,54,70,69,62,66,89,84,51,80,80,57,69,55,79,76,51,62,78,81,45,71,81,53,84,83,52,89,79,64,75,77,47,72,72,76,76,52,86,61,83,80,67,62,83,83,35,76,68,55,47,51,51,53,51,55,52,49,54,52,52,49,55,51,51,51,49,51,57,48,46,69,58,46,51,53,50,52,54,52,47,53,33,50,48,25,48,49,51,21,49,52,32,50,53,55,29,68,74,39,74,92,38,64,69,58,33,53,53,26,51,53,51,24,40,51,26,36,43,53,24,32,52,49,49,53,53,37,38,75,68,68,69,44,67,84,85,60,75,72,61,75,75,118

Mean predicted aligned error: 10.86 Å

Nearest PDB structures (foldseek):
  4yn0-assembly1_B  TM=3.751E-01  e=1.240E+00  Mus musculus
  5vxj-assembly5_I  TM=6.299E-01  e=6.238E+00  Shigella flexneri

Secondary structure (DSSP, 8-state):
-HHHHHHHHHHHHHHHHTT--HHHHHHS----TTTTS--TTTT-TT-TT-TT-PPPGGGG---TTTTTT-HHHHHHHHHHHHHHHHHHHHHHHHHHHHHHHHHHHHHHHHHHHHHHHHHHHT-TT-HHHHHHHHHHHHHHHHHHHHHHHHHHHTTSS-TTSPPPPP-

Organism: Laccaria bicolor (strain S238N-H82 / ATCC MYA-4686) (NCBI:txid486041)

pLDDT: mean 83.07, std 13.04, range [47.59, 97.62]

Foldseek 3Di:
DVVVLVVLVVVLVVCVVVVHDPVVNVLRDRQDPLQPDDPCCLVCVPDPPCLPDDHDPNLPDCPDPPQPPDPSNVVVVVSVVVSVVVVVVVVVVCVVVVLVVLVVQLVVLQVQLVVLVVVLVVPVPDVVSVVVSVVRNLVSLVSSQVSVVVCVVVVSDDPPPDRRDHD

Radius of gyration: 29.34 Å; Cα contacts (8 Å, |Δi|>4): 88; chains: 1; bounding box: 63×36×82 Å